Protein AF-A0A3D6BVQ3-F1 (afdb_monomer_lite)

Sequence (124 aa):
LSGGSADENGMVPFAYLFIMYVVISIGELFMSPVGLSKITDLSPQRIVAFMMGIWFLSSAYAFQIVGFISKQLAVESTDVNVGGLQTLAIYTDGFGLIAKYALGAGLVVLIFSPLMKKLMGNVH

Foldseek 3Di:
DQLVQADPQLDGDCVVVVVVVVVVVVVCVVCVVVVLVVLQLVDDPVCSVVSVVVVVVVVVVVVVVVVVLVVVLDDPPPDPPPGSSNNNVSVVVSVVVVVVVVVVVVVVCVVCVVVVVVVCPPRD

Radius of gyration: 19.79 Å; chains: 1; bounding box: 54×24×56 Å

Organism: NCBI:txid1137281

Structure (mmCIF, N/CA/C/O backbone):
data_AF-A0A3D6BVQ3-F1
#
_entry.id   AF-A0A3D6BVQ3-F1
#
loop_
_atom_site.group_PDB
_atom_site.id
_atom_site.type_symbol
_atom_site.label_atom_id
_atom_site.label_alt_id
_atom_site.label_comp_id
_atom_site.label_asym_id
_atom_site.label_entity_id
_atom_site.label_seq_id
_atom_site.pdbx_PDB_ins_code
_atom_site.Cartn_x
_atom_site.Cartn_y
_atom_site.Cartn_z
_atom_site.occupancy
_atom_site.B_iso_or_equiv
_atom_site.auth_seq_id
_atom_site.auth_comp_id
_atom_site.auth_asym_id
_atom_site.auth_atom_id
_atom_site.pdbx_PDB_model_num
ATOM 1 N N . LEU A 1 1 ? 3.535 -2.866 -20.524 1.00 60.34 1 LEU A N 1
ATOM 2 C CA . LEU A 1 1 ? 2.848 -1.571 -20.747 1.00 60.34 1 LEU A CA 1
ATOM 3 C C . LEU A 1 1 ? 3.865 -0.435 -20.794 1.00 60.34 1 LEU A C 1
ATOM 5 O O . LEU A 1 1 ? 4.100 0.051 -21.884 1.00 60.34 1 LEU A O 1
ATOM 9 N N . SER A 1 2 ? 4.567 -0.107 -19.705 1.00 63.59 2 SER A N 1
ATOM 10 C CA . SER A 1 2 ? 5.635 0.914 -19.724 1.00 63.59 2 SER A CA 1
ATOM 11 C C . SER A 1 2 ? 6.857 0.532 -20.574 1.00 63.59 2 SER A C 1
ATOM 13 O O . SER A 1 2 ? 7.353 1.371 -21.315 1.00 63.59 2 SER A O 1
ATOM 15 N N . GLY A 1 3 ? 7.292 -0.736 -20.550 1.00 63.09 3 GLY A N 1
ATOM 16 C CA . GLY A 1 3 ? 8.433 -1.207 -21.356 1.00 63.09 3 GLY A CA 1
ATOM 17 C C . GLY A 1 3 ? 8.217 -1.188 -22.877 1.00 63.09 3 GLY A C 1
ATOM 18 O O . GLY A 1 3 ? 9.183 -1.176 -23.622 1.00 63.09 3 GLY A O 1
ATOM 19 N N . GLY A 1 4 ? 6.962 -1.148 -23.344 1.00 67.31 4 GLY A N 1
ATOM 20 C CA . GLY A 1 4 ? 6.629 -1.019 -24.771 1.00 67.31 4 GLY A CA 1
ATOM 21 C C . GLY A 1 4 ? 6.395 0.426 -25.226 1.00 67.31 4 GLY A C 1
ATOM 22 O O . GLY A 1 4 ? 6.170 0.660 -26.406 1.00 67.31 4 GLY A O 1
ATOM 23 N N . SER A 1 5 ? 6.407 1.385 -24.295 1.00 71.31 5 SER A N 1
ATOM 24 C CA . SER A 1 5 ? 6.295 2.826 -24.564 1.00 71.31 5 SER A CA 1
ATOM 25 C C . SER A 1 5 ? 7.603 3.567 -24.279 1.00 71.31 5 SER A C 1
ATOM 27 O O . SER A 1 5 ? 7.591 4.794 -24.202 1.00 71.31 5 SER A O 1
ATOM 29 N N . ALA A 1 6 ? 8.694 2.834 -24.041 1.00 73.38 6 ALA A N 1
ATOM 30 C CA . ALA A 1 6 ? 9.996 3.420 -23.791 1.00 73.38 6 ALA A CA 1
ATOM 31 C C . ALA A 1 6 ? 10.687 3.790 -25.107 1.00 73.38 6 ALA A C 1
ATOM 33 O O . ALA A 1 6 ? 10.576 3.059 -26.090 1.00 73.38 6 ALA A O 1
ATOM 34 N N . ASP A 1 7 ? 11.382 4.924 -25.104 1.00 70.81 7 ASP A N 1
ATOM 35 C CA . ASP A 1 7 ? 12.172 5.385 -26.247 1.00 70.81 7 ASP A CA 1
ATOM 36 C C . ASP A 1 7 ? 13.444 4.531 -26.432 1.00 70.81 7 ASP A C 1
ATOM 38 O O . ASP A 1 7 ? 13.805 3.748 -25.551 1.00 70.81 7 ASP A O 1
ATOM 42 N N . GLU A 1 8 ? 14.166 4.705 -27.540 1.00 67.31 8 GLU A N 1
ATOM 43 C CA . GLU A 1 8 ? 15.400 3.965 -27.878 1.00 67.31 8 GLU A CA 1
ATOM 44 C C . GLU A 1 8 ? 16.492 4.101 -26.789 1.00 67.31 8 GLU A C 1
ATOM 46 O O . GLU A 1 8 ? 17.329 3.220 -26.600 1.00 67.31 8 GLU A O 1
ATOM 51 N N . ASN A 1 9 ? 16.402 5.163 -25.980 1.00 69.31 9 ASN A N 1
ATOM 52 C CA . ASN A 1 9 ? 17.245 5.434 -24.810 1.00 69.31 9 ASN A CA 1
ATOM 53 C C . ASN A 1 9 ? 16.764 4.767 -23.497 1.00 69.31 9 ASN A C 1
ATOM 55 O O . ASN A 1 9 ? 17.357 4.985 -22.440 1.00 69.31 9 ASN A O 1
ATOM 59 N N . GLY A 1 10 ? 15.678 3.986 -23.516 1.00 67.62 10 GLY A N 1
ATOM 60 C CA . GLY A 1 10 ? 15.082 3.341 -22.336 1.00 67.62 10 GLY A CA 1
ATOM 61 C C . GLY A 1 10 ? 14.274 4.273 -21.423 1.00 67.62 10 GLY A C 1
ATOM 62 O O . GLY A 1 10 ? 13.968 3.915 -20.287 1.00 67.62 10 GLY A O 1
ATOM 63 N N . MET A 1 11 ? 13.918 5.472 -21.894 1.00 76.38 11 MET A N 1
ATOM 64 C CA . MET A 1 11 ? 13.165 6.465 -21.118 1.00 76.38 11 MET A CA 1
ATOM 65 C C . MET A 1 11 ? 11.656 6.230 -21.230 1.00 76.38 11 MET A C 1
ATOM 67 O O . MET A 1 11 ? 11.132 6.072 -22.329 1.00 76.38 11 MET A O 1
ATOM 71 N N . VAL A 1 12 ? 10.945 6.251 -20.099 1.00 82.69 12 VAL A N 1
ATOM 72 C CA . VAL A 1 12 ? 9.488 6.038 -20.030 1.00 82.69 12 VAL A CA 1
ATOM 73 C C . VAL A 1 12 ? 8.760 7.383 -19.874 1.00 82.69 12 VAL A C 1
ATOM 75 O O . VAL A 1 12 ? 9.232 8.238 -19.122 1.00 82.69 12 VAL A O 1
ATOM 78 N N . PRO A 1 13 ? 7.591 7.586 -20.514 1.00 85.56 13 PRO A N 1
ATOM 79 C CA . PRO A 1 13 ? 6.806 8.807 -20.358 1.00 85.56 13 PRO A CA 1
ATOM 80 C C . PRO A 1 13 ? 6.444 9.118 -18.898 1.00 85.56 13 PRO A C 1
ATOM 82 O O . PRO A 1 13 ? 5.970 8.249 -18.162 1.00 85.56 13 PRO A O 1
ATOM 85 N N . PHE A 1 14 ? 6.556 10.394 -18.509 1.00 85.38 14 PHE A N 1
ATOM 86 C CA . PHE A 1 14 ? 6.230 10.878 -17.158 1.00 85.38 14 PHE A CA 1
ATOM 87 C C . PHE A 1 14 ? 4.793 10.550 -16.712 1.00 85.38 14 PHE A C 1
ATOM 89 O O . PHE A 1 14 ? 4.537 10.349 -15.525 1.00 85.38 14 PHE A O 1
ATOM 96 N N . ALA A 1 15 ? 3.857 10.434 -17.660 1.00 87.50 15 ALA A N 1
ATOM 97 C CA . ALA A 1 15 ? 2.459 10.108 -17.386 1.00 87.50 15 ALA A CA 1
ATOM 98 C C . ALA A 1 15 ? 2.284 8.818 -16.559 1.00 87.50 15 ALA A C 1
ATOM 100 O O . ALA A 1 15 ? 1.392 8.753 -15.716 1.00 87.50 15 ALA A O 1
ATOM 101 N N . TYR A 1 16 ? 3.151 7.815 -16.744 1.00 86.12 16 TYR A N 1
ATOM 102 C CA . TYR A 1 16 ? 3.093 6.569 -15.974 1.00 86.12 16 TYR A CA 1
ATOM 103 C C . TYR A 1 16 ? 3.407 6.784 -14.491 1.00 86.12 16 TYR A C 1
ATOM 105 O O . TYR A 1 16 ? 2.704 6.244 -13.637 1.00 86.12 16 TYR A O 1
ATOM 113 N N . LEU A 1 17 ? 4.419 7.602 -14.183 1.00 87.00 17 LEU A N 1
ATOM 114 C CA . LEU A 1 17 ? 4.738 7.976 -12.804 1.00 87.00 17 LEU A CA 1
ATOM 115 C C . LEU A 1 17 ? 3.597 8.782 -12.193 1.00 87.00 17 LEU A C 1
ATOM 117 O O . LEU A 1 17 ? 3.153 8.471 -11.092 1.00 87.00 17 LEU A O 1
ATOM 121 N N . PHE A 1 18 ? 3.078 9.769 -12.924 1.00 90.62 18 PHE A N 1
ATOM 122 C CA . PHE A 1 18 ? 1.969 10.589 -12.447 1.00 90.62 18 PHE A CA 1
ATOM 123 C C . PHE A 1 18 ? 0.749 9.738 -12.063 1.00 90.62 18 PHE A C 1
ATOM 125 O O . PHE A 1 18 ? 0.254 9.843 -10.943 1.00 90.62 18 PHE A O 1
ATOM 132 N N . ILE A 1 19 ? 0.305 8.840 -12.949 1.00 90.44 19 ILE A N 1
ATOM 133 C CA . ILE A 1 19 ? -0.841 7.957 -12.685 1.00 90.44 19 ILE A CA 1
ATOM 134 C C . ILE A 1 19 ? -0.557 7.018 -11.509 1.00 90.44 19 ILE A C 1
ATOM 136 O O . ILE A 1 19 ? -1.416 6.858 -10.644 1.00 90.44 19 ILE A O 1
ATOM 140 N N . MET A 1 20 ? 0.636 6.416 -11.448 1.00 89.62 20 MET A N 1
ATOM 141 C CA . MET A 1 20 ? 1.033 5.544 -10.338 1.00 89.62 20 MET A CA 1
ATOM 142 C C . MET A 1 20 ? 0.913 6.267 -8.993 1.00 89.62 20 MET A C 1
ATOM 144 O O . MET A 1 20 ? 0.272 5.747 -8.080 1.00 89.62 20 MET A O 1
ATOM 148 N N . TYR A 1 21 ? 1.492 7.464 -8.874 1.00 90.25 21 TYR A N 1
ATOM 149 C CA . TYR A 1 21 ? 1.431 8.244 -7.640 1.00 90.25 21 TYR A CA 1
ATOM 150 C C . TYR A 1 21 ? -0.003 8.632 -7.283 1.00 90.25 21 TYR A C 1
ATOM 152 O O . TYR A 1 21 ? -0.393 8.475 -6.132 1.00 90.25 21 TYR A O 1
ATOM 160 N N . VAL A 1 22 ? -0.816 9.047 -8.258 1.00 93.44 22 VAL A N 1
ATOM 161 C CA . VAL A 1 22 ? -2.234 9.366 -8.024 1.00 93.44 22 VAL A CA 1
ATOM 162 C C . VAL A 1 22 ? -2.992 8.157 -7.471 1.00 93.44 22 VAL A C 1
ATOM 164 O O . VAL A 1 22 ? -3.711 8.286 -6.482 1.00 93.44 22 VAL A O 1
ATOM 167 N N . VAL A 1 23 ? -2.817 6.973 -8.063 1.00 91.88 23 VAL A N 1
ATOM 168 C CA . VAL A 1 23 ? -3.485 5.745 -7.603 1.00 91.88 23 VAL A CA 1
ATOM 169 C C . VAL A 1 23 ? -3.035 5.362 -6.190 1.00 91.88 23 VAL A C 1
ATOM 171 O O . VAL A 1 23 ? -3.880 5.026 -5.358 1.00 91.88 23 VAL A O 1
ATOM 174 N N . ILE A 1 24 ? -1.734 5.447 -5.894 1.00 90.19 24 ILE A N 1
ATOM 175 C CA . ILE A 1 24 ? -1.197 5.164 -4.554 1.00 90.19 24 ILE A CA 1
ATOM 176 C C . ILE A 1 24 ? -1.765 6.150 -3.530 1.00 90.19 24 ILE A C 1
ATOM 178 O O . ILE A 1 24 ? -2.279 5.717 -2.502 1.00 90.19 24 ILE A O 1
ATOM 182 N N . SER A 1 25 ? -1.759 7.451 -3.824 1.00 92.69 25 SER A N 1
ATOM 183 C CA . SER A 1 25 ? -2.287 8.476 -2.918 1.00 92.69 25 SER A CA 1
ATOM 184 C C . SER A 1 25 ? -3.779 8.302 -2.632 1.00 92.69 25 SER A C 1
ATOM 186 O O . SER A 1 25 ? -4.209 8.470 -1.492 1.00 92.69 25 SER A O 1
ATOM 188 N N . ILE A 1 26 ? -4.580 7.919 -3.632 1.00 92.56 26 ILE A N 1
ATOM 189 C CA . ILE A 1 26 ? -5.997 7.583 -3.424 1.00 92.56 26 ILE A CA 1
ATOM 190 C C . ILE A 1 26 ? -6.126 6.378 -2.478 1.00 92.56 26 ILE A C 1
ATOM 192 O O . ILE A 1 26 ? -6.950 6.396 -1.564 1.00 92.56 26 ILE A O 1
ATOM 196 N N . GLY A 1 27 ? -5.298 5.346 -2.660 1.00 87.38 27 GLY A N 1
ATOM 197 C CA . GLY A 1 27 ? -5.262 4.184 -1.770 1.00 87.38 27 GLY A CA 1
ATOM 198 C C . GLY A 1 27 ? -4.899 4.547 -0.327 1.00 87.38 27 GLY A C 1
ATOM 199 O O . GLY A 1 27 ? -5.568 4.109 0.611 1.00 87.38 27 GLY A O 1
ATOM 200 N N . GLU A 1 28 ? -3.886 5.392 -0.138 1.00 87.94 28 GLU A N 1
ATOM 201 C CA . GLU A 1 28 ? -3.478 5.882 1.183 1.00 87.94 28 GLU A CA 1
ATOM 202 C C . GLU A 1 28 ? -4.585 6.688 1.869 1.00 87.94 28 GLU A C 1
ATOM 204 O O . GLU A 1 28 ? -4.820 6.515 3.070 1.00 87.94 28 GLU A O 1
ATOM 209 N N . LEU A 1 29 ? -5.312 7.512 1.109 1.00 89.06 29 LEU A N 1
ATOM 210 C CA . LEU A 1 29 ? -6.422 8.310 1.626 1.00 89.06 29 LEU A CA 1
ATOM 211 C C . LEU A 1 29 ? -7.550 7.437 2.191 1.00 89.06 29 LEU A C 1
ATOM 213 O O . LEU A 1 29 ? -8.160 7.808 3.191 1.00 89.06 29 LEU A O 1
ATOM 217 N N . PHE A 1 30 ? -7.815 6.274 1.593 1.00 86.38 30 PHE A N 1
ATOM 218 C CA . PHE A 1 30 ? -8.804 5.331 2.121 1.00 86.38 30 PHE A CA 1
ATOM 219 C C . PHE A 1 30 ? -8.284 4.532 3.320 1.00 86.38 30 PHE A C 1
ATOM 221 O O . PHE A 1 30 ? -9.054 4.221 4.227 1.00 86.38 30 PHE A O 1
ATOM 228 N N . MET A 1 31 ? -6.991 4.210 3.355 1.00 82.75 31 MET A N 1
ATOM 229 C CA . MET A 1 31 ? -6.411 3.368 4.407 1.00 82.75 31 MET A CA 1
ATOM 230 C C . MET A 1 31 ? -6.152 4.120 5.717 1.00 82.75 31 MET A C 1
ATOM 232 O O . MET A 1 31 ? -6.411 3.571 6.786 1.00 82.75 31 MET A O 1
ATOM 236 N N . SER A 1 32 ? -5.677 5.367 5.658 1.00 82.38 32 SER A N 1
ATOM 237 C CA . SER A 1 32 ? -5.307 6.167 6.839 1.00 82.38 32 SER A CA 1
ATOM 238 C C . SER A 1 32 ? -6.452 6.360 7.860 1.00 82.38 32 SER A C 1
ATOM 240 O O . SER A 1 32 ? -6.274 5.992 9.026 1.00 82.38 32 SER A O 1
ATOM 242 N N . PRO A 1 33 ? -7.649 6.850 7.470 1.00 76.75 33 PRO A N 1
ATOM 243 C CA . PRO A 1 33 ? -8.744 7.070 8.415 1.00 76.75 33 PRO A CA 1
ATOM 244 C C . PRO A 1 33 ? -9.451 5.768 8.820 1.00 76.75 33 PRO A C 1
ATOM 246 O O . PRO A 1 33 ? -9.866 5.624 9.969 1.00 76.75 33 PRO A O 1
ATOM 249 N N . VAL A 1 34 ? -9.569 4.798 7.906 1.00 82.00 34 VAL A N 1
ATOM 250 C CA . VAL A 1 34 ? -10.265 3.528 8.174 1.00 82.00 34 VAL A CA 1
ATOM 251 C C . VAL A 1 34 ? -9.439 2.626 9.088 1.00 82.00 34 VAL A C 1
ATOM 253 O O . VAL A 1 34 ? -9.991 2.035 10.016 1.00 82.00 34 VAL A O 1
ATOM 256 N N . GLY A 1 35 ? -8.126 2.534 8.860 1.00 75.19 35 GLY A N 1
ATOM 257 C CA . GLY A 1 35 ? -7.235 1.672 9.635 1.00 75.19 35 GLY A CA 1
ATOM 258 C C . GLY A 1 35 ? -7.205 2.055 11.112 1.00 75.19 35 GLY A C 1
ATOM 259 O O . GLY A 1 35 ? -7.471 1.220 11.973 1.00 75.19 35 GLY A O 1
ATOM 260 N N . LEU A 1 36 ? -6.965 3.335 11.407 1.00 77.69 36 LEU A N 1
ATOM 261 C CA . LEU A 1 36 ? -6.878 3.811 12.790 1.00 77.69 36 LEU A CA 1
ATOM 262 C C . LEU A 1 36 ? -8.233 3.761 13.513 1.00 77.69 36 LEU A C 1
ATOM 264 O O . LEU A 1 36 ? -8.280 3.295 14.649 1.00 77.69 36 LEU A O 1
ATOM 268 N N . SER A 1 37 ? -9.331 4.162 12.858 1.00 84.06 37 SER A N 1
ATOM 269 C CA . SER A 1 37 ? -10.672 4.133 13.469 1.00 84.06 37 SER A CA 1
ATOM 270 C C . SER A 1 37 ? -11.106 2.712 13.817 1.00 84.06 37 SER A C 1
ATOM 272 O O . SER A 1 37 ? -11.552 2.445 14.929 1.00 84.06 37 SER A O 1
ATOM 274 N N . LYS A 1 38 ? -10.945 1.752 12.898 1.00 80.50 38 LYS A N 1
ATOM 275 C CA . LYS A 1 38 ? -11.429 0.386 13.143 1.00 80.50 38 LYS A CA 1
ATOM 276 C C . LYS A 1 38 ? -10.625 -0.343 14.215 1.00 80.50 38 LYS A C 1
ATOM 278 O O . LYS A 1 38 ? -11.195 -1.165 14.927 1.00 80.50 38 LYS A O 1
ATOM 283 N N . ILE A 1 39 ? -9.344 -0.020 14.386 1.00 83.19 39 ILE A N 1
ATOM 284 C CA . ILE A 1 39 ? -8.544 -0.569 15.487 1.00 83.19 39 ILE A CA 1
ATOM 285 C C . ILE A 1 39 ? -9.062 -0.067 16.825 1.00 83.19 39 ILE A C 1
ATOM 287 O O . ILE A 1 39 ? -9.200 -0.866 17.745 1.00 83.19 39 ILE A O 1
ATOM 291 N N . THR A 1 40 ? -9.389 1.218 16.951 1.00 81.00 40 THR A N 1
ATOM 292 C CA . THR A 1 40 ? -9.935 1.744 18.206 1.00 81.00 40 THR A CA 1
ATOM 293 C C . THR A 1 40 ? -11.341 1.222 18.485 1.00 81.00 40 THR A C 1
ATOM 295 O O . THR A 1 40 ? -11.619 0.858 19.625 1.00 81.00 40 THR A O 1
ATOM 298 N N . ASP A 1 41 ? -12.189 1.111 17.460 1.00 81.62 41 ASP A N 1
ATOM 299 C CA . ASP A 1 41 ? -13.600 0.724 17.608 1.00 81.62 41 ASP A CA 1
ATOM 300 C C . ASP A 1 41 ? -13.784 -0.764 17.946 1.00 81.62 41 ASP A C 1
ATOM 302 O O . ASP A 1 41 ? -14.684 -1.129 18.700 1.00 81.62 41 ASP A O 1
ATOM 306 N N . LEU A 1 42 ? -12.932 -1.640 17.401 1.00 81.94 42 LEU A N 1
ATOM 307 C CA . LEU A 1 42 ? -13.005 -3.091 17.623 1.00 81.94 42 LEU A CA 1
ATOM 308 C C . LEU A 1 42 ? -12.182 -3.560 18.832 1.00 81.94 42 LEU A C 1
ATOM 310 O O . LEU A 1 42 ? -12.304 -4.712 19.254 1.00 81.94 42 LEU A O 1
ATOM 314 N N . SER A 1 43 ? -11.333 -2.695 19.391 1.00 82.81 43 SER A N 1
ATOM 315 C CA . SER A 1 43 ? -10.491 -3.048 20.532 1.00 82.81 43 SER A CA 1
ATOM 316 C C . SER A 1 43 ? -11.243 -2.921 21.859 1.00 82.81 43 SER A C 1
ATOM 318 O O . SER A 1 43 ? -11.947 -1.938 22.091 1.00 82.81 43 SER A O 1
ATOM 320 N N . PRO A 1 44 ? -11.035 -3.846 22.814 1.00 82.31 44 PRO A N 1
ATOM 321 C CA . PRO A 1 44 ? -11.501 -3.657 24.182 1.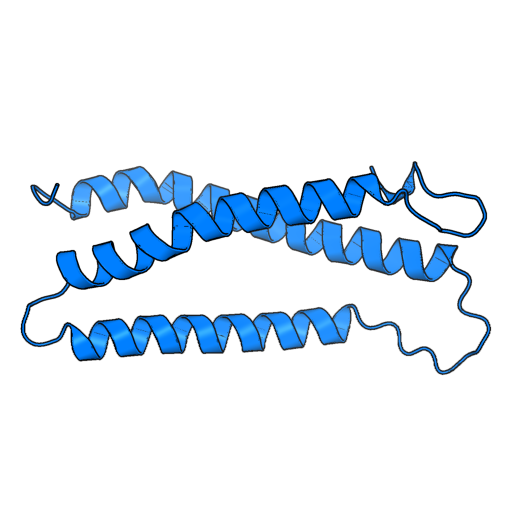00 82.31 44 PRO A CA 1
ATOM 322 C C . PRO A 1 44 ? -10.896 -2.383 24.786 1.00 82.31 44 PRO A C 1
ATOM 324 O O . PRO A 1 44 ? -9.682 -2.181 24.714 1.00 82.31 44 PRO A O 1
ATOM 327 N N . GLN A 1 45 ? -11.714 -1.565 25.462 1.00 83.56 45 GLN A N 1
ATOM 328 C CA . GLN A 1 45 ? -11.318 -0.247 25.997 1.00 83.56 45 GLN A CA 1
ATOM 329 C C . GLN A 1 45 ? -10.029 -0.261 26.840 1.00 83.56 45 GLN A C 1
ATOM 331 O O . GLN A 1 45 ? -9.293 0.719 26.877 1.00 83.56 45 GLN A O 1
ATOM 336 N N . ARG A 1 46 ? -9.724 -1.386 27.499 1.00 88.06 46 ARG A N 1
ATOM 337 C CA . ARG A 1 46 ? -8.537 -1.543 28.353 1.00 88.06 46 ARG A CA 1
ATOM 338 C C . ARG A 1 46 ? -7.220 -1.707 27.586 1.00 88.06 46 ARG A C 1
ATOM 340 O O . ARG A 1 46 ? -6.169 -1.498 28.180 1.00 88.06 46 ARG A O 1
ATOM 347 N N . ILE A 1 47 ? -7.256 -2.099 26.309 1.00 89.75 47 ILE A N 1
ATOM 348 C CA . ILE A 1 47 ? -6.057 -2.445 25.520 1.00 89.75 47 ILE A CA 1
ATOM 349 C C . ILE A 1 47 ? -5.919 -1.643 24.221 1.00 89.75 47 ILE A C 1
ATOM 351 O O . ILE A 1 47 ? -5.088 -1.981 23.383 1.00 89.75 47 ILE A O 1
ATOM 355 N N . VAL A 1 48 ? -6.680 -0.557 24.054 1.00 87.94 48 VAL A N 1
ATOM 356 C CA . VAL A 1 48 ? -6.644 0.284 22.842 1.00 87.94 48 VAL A CA 1
ATOM 357 C C . VAL A 1 48 ? -5.230 0.803 22.553 1.00 87.94 48 VAL A C 1
ATOM 359 O O . VAL A 1 48 ? -4.750 0.689 21.429 1.00 87.94 48 VAL A O 1
ATOM 362 N N . ALA A 1 49 ? -4.517 1.297 23.572 1.00 88.25 49 ALA A N 1
ATOM 363 C CA . ALA A 1 49 ? -3.142 1.781 23.412 1.00 88.25 49 ALA A CA 1
ATOM 364 C C . ALA A 1 49 ? -2.167 0.670 22.975 1.00 88.25 49 ALA A C 1
ATOM 366 O O . ALA A 1 49 ? -1.268 0.910 22.172 1.00 88.25 49 ALA A O 1
ATOM 367 N N . PHE A 1 50 ? -2.372 -0.561 23.456 1.00 90.44 50 PHE A N 1
ATOM 368 C CA . PHE A 1 50 ? -1.571 -1.717 23.054 1.00 90.44 50 PHE A CA 1
ATOM 369 C C . PHE A 1 50 ? -1.862 -2.129 21.601 1.00 90.44 50 PHE A C 1
ATOM 371 O O . PHE A 1 50 ? -0.932 -2.366 20.835 1.00 90.44 50 PHE A O 1
ATOM 378 N N . MET A 1 51 ? -3.133 -2.130 21.188 1.00 90.19 51 MET A N 1
ATOM 379 C CA . MET A 1 51 ? -3.540 -2.426 19.806 1.00 90.19 51 MET A CA 1
ATOM 380 C C . MET A 1 51 ? -3.025 -1.376 18.811 1.00 90.19 51 MET A C 1
ATOM 382 O O . MET A 1 51 ? -2.549 -1.732 17.734 1.00 90.19 51 MET A O 1
ATOM 386 N N . MET A 1 52 ? -3.006 -0.097 19.198 1.00 89.69 52 MET A N 1
ATOM 387 C CA . MET A 1 52 ? -2.343 0.958 18.418 1.00 89.69 52 MET A CA 1
ATOM 388 C C . MET A 1 52 ? -0.826 0.735 18.320 1.00 89.69 52 MET A C 1
ATOM 390 O O . MET A 1 52 ? -0.238 0.955 17.263 1.00 89.69 52 MET A O 1
ATOM 394 N N . GLY A 1 53 ? -0.187 0.236 19.383 1.00 90.75 53 GLY A N 1
ATOM 395 C CA . GLY A 1 53 ? 1.215 -0.190 19.341 1.00 90.75 53 GLY A CA 1
ATOM 396 C C . GLY A 1 53 ? 1.468 -1.298 18.312 1.00 90.75 53 GLY A C 1
ATOM 397 O O . GLY A 1 53 ? 2.422 -1.211 17.541 1.00 90.75 53 GLY A O 1
ATOM 398 N N . ILE A 1 54 ? 0.584 -2.298 18.236 1.00 91.44 54 ILE A N 1
ATOM 399 C CA . ILE A 1 54 ? 0.659 -3.370 17.228 1.00 91.44 54 ILE A CA 1
ATOM 400 C C . ILE A 1 54 ? 0.484 -2.814 15.811 1.00 91.44 54 ILE A C 1
ATOM 402 O O . ILE A 1 54 ? 1.216 -3.219 14.910 1.00 91.44 54 ILE A O 1
ATOM 406 N N . TRP A 1 55 ? -0.435 -1.868 15.604 1.00 87.69 55 TRP A N 1
ATOM 407 C CA . TRP A 1 55 ? -0.620 -1.217 14.305 1.00 87.69 55 TRP A CA 1
ATOM 408 C C . TRP A 1 55 ? 0.655 -0.528 13.812 1.00 87.69 55 TRP A C 1
ATOM 410 O O . TRP A 1 55 ? 1.109 -0.775 12.692 1.00 87.69 55 TRP A O 1
ATOM 420 N N . PHE A 1 56 ? 1.280 0.297 14.656 1.00 89.69 56 PHE A N 1
ATOM 421 C CA . PHE A 1 56 ? 2.528 0.969 14.291 1.00 89.69 56 PHE A CA 1
ATOM 422 C C . PHE A 1 56 ? 3.689 -0.011 14.113 1.00 89.69 56 PHE A C 1
ATOM 424 O O . PHE A 1 56 ? 4.489 0.158 13.192 1.00 89.69 56 PHE A O 1
ATOM 431 N N . LEU A 1 57 ? 3.761 -1.063 14.933 1.00 92.62 57 LEU A N 1
ATOM 432 C CA . LEU A 1 57 ? 4.770 -2.111 14.790 1.00 92.62 57 LEU A CA 1
ATOM 433 C C . LEU A 1 57 ? 4.622 -2.863 13.459 1.00 92.62 57 LEU A C 1
ATOM 435 O O . LEU A 1 57 ? 5.616 -3.108 12.777 1.00 92.62 57 LEU A O 1
ATOM 439 N N . SER A 1 58 ? 3.388 -3.171 13.055 1.00 90.88 58 SER A N 1
ATOM 440 C CA . SER A 1 58 ? 3.089 -3.774 11.753 1.00 90.88 58 SER A CA 1
ATOM 441 C C . SER A 1 58 ? 3.557 -2.879 10.603 1.00 90.88 58 SER A C 1
ATOM 443 O O . SER A 1 58 ? 4.191 -3.364 9.667 1.00 90.88 58 SER A O 1
ATOM 445 N N . SER A 1 59 ? 3.306 -1.569 10.681 1.00 90.62 59 SER A N 1
ATOM 446 C CA . SER A 1 59 ? 3.773 -0.600 9.679 1.00 90.62 59 SER A CA 1
ATOM 447 C C . SER A 1 59 ? 5.301 -0.517 9.614 1.00 90.62 59 SER A C 1
ATOM 449 O O . SER A 1 59 ? 5.873 -0.520 8.526 1.00 90.62 59 SER A O 1
ATOM 451 N N . ALA A 1 60 ? 5.984 -0.515 10.762 1.00 92.94 60 ALA A N 1
ATOM 452 C CA . ALA A 1 60 ? 7.446 -0.537 10.811 1.00 92.94 60 ALA A CA 1
ATOM 453 C C . ALA A 1 60 ? 8.020 -1.797 10.143 1.00 92.94 60 ALA A C 1
ATOM 455 O O . ALA A 1 60 ? 8.966 -1.718 9.357 1.00 92.94 60 ALA A O 1
ATOM 456 N N . TYR A 1 61 ? 7.413 -2.957 10.400 1.00 93.50 61 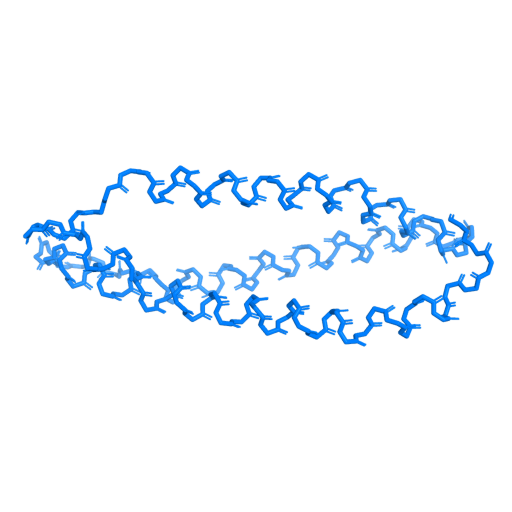TYR A N 1
ATOM 457 C CA . TYR A 1 61 ? 7.814 -4.209 9.765 1.00 93.50 61 TYR A CA 1
ATOM 458 C C . TYR A 1 61 ? 7.552 -4.206 8.250 1.00 93.50 61 TYR A C 1
ATOM 460 O O . TYR A 1 61 ? 8.395 -4.666 7.479 1.00 93.50 61 TYR A O 1
ATOM 468 N N . ALA A 1 62 ? 6.437 -3.621 7.802 1.00 89.88 62 ALA A N 1
ATOM 469 C CA . ALA A 1 62 ? 6.154 -3.444 6.380 1.00 89.88 62 ALA A CA 1
ATOM 470 C C . ALA A 1 62 ? 7.239 -2.601 5.685 1.00 89.88 62 ALA A C 1
ATOM 472 O O . ALA A 1 62 ? 7.749 -3.009 4.641 1.00 89.88 62 ALA A O 1
ATOM 473 N N . PHE A 1 63 ? 7.671 -1.487 6.288 1.00 90.50 63 PHE A N 1
ATOM 474 C CA . PHE A 1 63 ? 8.771 -0.679 5.745 1.00 90.50 63 PHE A CA 1
ATOM 475 C C . PHE A 1 63 ? 10.101 -1.437 5.697 1.00 90.50 63 PHE A C 1
ATOM 477 O O . PHE A 1 63 ? 10.856 -1.284 4.736 1.00 90.50 63 PHE A O 1
ATOM 484 N N . GLN A 1 64 ? 10.376 -2.301 6.676 1.00 93.00 64 GLN A N 1
ATOM 485 C CA . GLN A 1 64 ? 11.567 -3.150 6.657 1.00 93.00 64 GLN A CA 1
ATOM 486 C C . GLN A 1 64 ? 11.551 -4.128 5.470 1.00 93.00 64 GLN A C 1
ATOM 488 O O . GLN A 1 64 ? 12.566 -4.277 4.786 1.00 93.00 64 GLN A O 1
ATOM 493 N N . ILE A 1 65 ? 10.408 -4.767 5.190 1.00 89.38 65 ILE A N 1
ATOM 494 C CA . ILE A 1 65 ? 10.241 -5.654 4.025 1.00 89.38 65 ILE A CA 1
ATOM 495 C C . ILE A 1 65 ? 10.421 -4.874 2.722 1.00 89.38 65 ILE A C 1
ATOM 497 O O . ILE A 1 65 ? 11.157 -5.321 1.841 1.00 89.38 65 ILE A O 1
ATOM 501 N N . VAL A 1 66 ? 9.803 -3.694 2.610 1.00 87.19 66 VAL A N 1
ATOM 502 C CA . VAL A 1 66 ? 9.976 -2.812 1.445 1.00 87.19 66 VAL A CA 1
ATOM 503 C C . VAL A 1 66 ? 11.452 -2.478 1.246 1.00 87.19 66 VAL A C 1
ATOM 505 O O . VAL A 1 66 ? 11.941 -2.567 0.127 1.00 87.19 66 VAL A O 1
ATOM 508 N N . GLY A 1 67 ? 12.196 -2.187 2.315 1.00 86.62 67 GLY A N 1
ATOM 509 C CA . GLY A 1 67 ? 13.639 -1.950 2.243 1.00 86.62 67 GLY A CA 1
ATOM 510 C C . GLY A 1 67 ? 14.426 -3.136 1.675 1.00 86.62 67 GLY A C 1
ATOM 511 O O . GLY A 1 67 ? 15.339 -2.935 0.874 1.00 86.62 67 GLY A O 1
ATOM 512 N N . PHE A 1 68 ? 14.069 -4.373 2.034 1.00 86.44 68 PHE A N 1
ATOM 513 C CA . PHE A 1 68 ? 14.691 -5.570 1.457 1.00 86.44 68 PHE A CA 1
ATOM 514 C C . PHE A 1 68 ? 14.374 -5.738 -0.032 1.00 86.44 68 PHE A C 1
ATOM 516 O O . PHE A 1 68 ? 15.278 -6.041 -0.809 1.00 86.44 68 PHE A O 1
ATOM 523 N N . ILE A 1 69 ? 13.125 -5.500 -0.437 1.00 84.00 69 ILE A N 1
ATOM 524 C CA . ILE A 1 69 ? 12.708 -5.565 -1.846 1.00 84.00 69 ILE A CA 1
ATOM 525 C C . ILE A 1 69 ? 13.419 -4.475 -2.659 1.00 84.00 69 ILE A C 1
ATOM 527 O O . ILE A 1 69 ? 13.991 -4.758 -3.707 1.00 84.00 69 ILE A O 1
ATOM 531 N N . SER A 1 70 ? 13.471 -3.244 -2.149 1.00 82.50 70 SER A N 1
ATOM 532 C CA . SER A 1 70 ? 14.145 -2.120 -2.807 1.00 82.50 70 SER A CA 1
ATOM 533 C C . SER A 1 70 ? 15.640 -2.359 -3.006 1.00 82.50 70 SER A C 1
ATOM 535 O O . SER A 1 70 ? 16.179 -1.949 -4.027 1.00 82.50 70 SER A O 1
ATOM 537 N N . LYS A 1 71 ? 16.312 -3.055 -2.078 1.00 81.75 71 LYS A N 1
ATOM 538 C CA . LYS A 1 71 ? 17.714 -3.466 -2.260 1.00 81.75 71 LYS A CA 1
ATOM 539 C C . LYS A 1 71 ? 17.889 -4.467 -3.400 1.00 81.75 71 LYS A C 1
ATOM 541 O O . LYS A 1 71 ? 18.894 -4.405 -4.088 1.00 81.75 71 LYS A O 1
ATOM 546 N N . GLN A 1 72 ? 16.932 -5.369 -3.612 1.00 76.88 72 GLN A N 1
ATOM 547 C CA . GLN A 1 72 ? 16.983 -6.329 -4.723 1.00 76.88 72 GLN A CA 1
ATOM 548 C C . GLN A 1 72 ? 16.686 -5.674 -6.077 1.00 76.88 72 GLN A C 1
ATOM 550 O O . GLN A 1 72 ? 17.187 -6.131 -7.097 1.00 76.88 72 GLN A O 1
ATOM 555 N N . LEU A 1 73 ? 15.884 -4.604 -6.088 1.00 74.31 73 LEU A N 1
ATOM 556 C CA . LEU A 1 73 ? 15.634 -3.784 -7.277 1.00 74.31 73 LEU A CA 1
ATOM 557 C C . LEU A 1 73 ? 16.72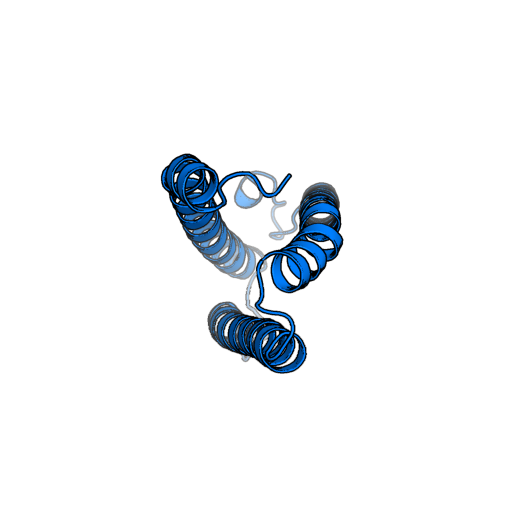6 -2.727 -7.518 1.00 74.31 73 LEU A C 1
ATOM 559 O O . LEU A 1 73 ? 16.687 -2.038 -8.538 1.00 74.31 73 LEU A O 1
ATOM 563 N N . ALA A 1 74 ? 17.676 -2.560 -6.593 1.00 69.00 74 ALA A N 1
ATOM 564 C CA . ALA A 1 74 ? 18.768 -1.618 -6.763 1.00 69.00 74 ALA A CA 1
ATOM 565 C C . ALA A 1 74 ? 19.745 -2.155 -7.815 1.00 69.00 74 ALA A C 1
ATOM 567 O O . ALA A 1 74 ? 20.326 -3.226 -7.663 1.00 69.00 74 ALA A O 1
ATOM 568 N N . VAL A 1 75 ? 19.931 -1.389 -8.886 1.00 62.41 75 VAL A N 1
ATOM 569 C CA . VAL A 1 75 ? 20.980 -1.653 -9.868 1.00 62.41 75 VAL A CA 1
ATOM 570 C C . VAL A 1 75 ? 22.289 -1.132 -9.279 1.00 62.41 75 VAL A C 1
ATOM 572 O O . VAL A 1 75 ? 22.455 0.077 -9.129 1.00 62.41 75 VAL A O 1
ATOM 575 N N . GLU A 1 76 ? 23.205 -2.030 -8.908 1.00 57.59 76 GLU A N 1
ATOM 576 C CA . GLU A 1 76 ? 24.570 -1.651 -8.528 1.00 57.59 76 GLU A CA 1
ATOM 577 C C . GLU A 1 76 ? 25.322 -1.158 -9.770 1.00 57.59 76 GLU A C 1
ATOM 579 O O . GLU A 1 76 ? 25.913 -1.919 -10.535 1.00 57.59 76 GLU A O 1
ATOM 584 N N . SER A 1 77 ? 25.284 0.150 -9.994 1.00 52.28 77 SER A N 1
ATOM 585 C CA . SER A 1 77 ? 26.033 0.842 -11.037 1.00 52.28 77 SER A CA 1
ATOM 586 C C . SER A 1 77 ? 27.503 0.988 -10.637 1.00 52.28 77 SER A C 1
ATOM 588 O O . SER A 1 77 ? 27.964 2.066 -10.275 1.00 52.28 77 SER A O 1
ATOM 590 N N . THR A 1 78 ? 28.257 -0.112 -10.694 1.00 50.94 78 THR A N 1
ATOM 591 C CA . THR A 1 78 ? 29.732 -0.045 -10.630 1.00 50.94 78 THR A CA 1
ATOM 592 C C . THR A 1 78 ? 30.344 0.261 -12.006 1.00 50.94 78 THR A C 1
ATOM 594 O O . THR A 1 78 ? 31.449 0.787 -12.076 1.00 50.94 78 THR A O 1
ATOM 597 N N . ASP A 1 79 ? 29.599 0.051 -13.098 1.00 49.97 79 ASP A N 1
ATOM 598 C CA . ASP A 1 79 ? 30.026 0.384 -14.460 1.00 49.97 79 ASP A CA 1
ATOM 599 C C . ASP A 1 79 ? 29.230 1.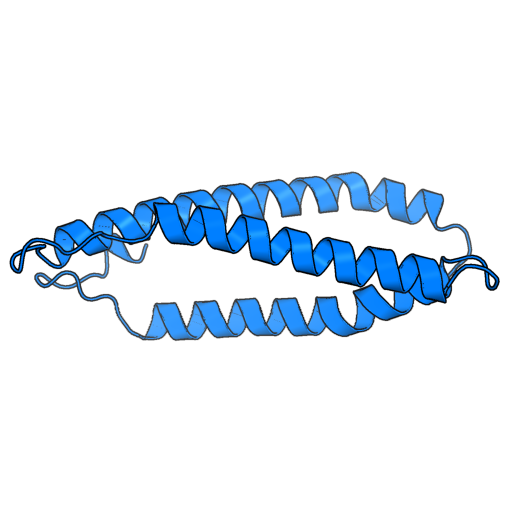553 -15.054 1.00 49.97 79 ASP A C 1
ATOM 601 O O . ASP A 1 79 ? 28.001 1.575 -15.057 1.00 49.97 79 ASP A O 1
ATOM 605 N N . VAL A 1 80 ? 29.945 2.519 -15.633 1.00 55.56 80 VAL A N 1
ATOM 606 C CA . VAL A 1 80 ? 29.417 3.761 -16.239 1.00 55.56 80 VAL A CA 1
ATOM 607 C C . VAL A 1 80 ? 28.627 3.496 -17.546 1.00 55.56 80 VAL A C 1
ATOM 609 O O . VAL A 1 80 ? 28.130 4.423 -18.176 1.00 55.56 80 VAL A O 1
ATOM 612 N N . ASN A 1 81 ? 28.455 2.229 -17.944 1.00 53.22 81 ASN A N 1
ATOM 613 C CA . ASN A 1 81 ? 27.809 1.794 -19.191 1.00 53.22 81 ASN A CA 1
ATOM 614 C C . ASN A 1 81 ? 26.588 0.874 -18.978 1.00 53.22 81 ASN A C 1
ATOM 616 O O . ASN A 1 81 ? 26.319 0.006 -19.809 1.00 53.22 81 ASN A O 1
ATOM 620 N N . VAL A 1 82 ? 25.819 1.033 -17.895 1.00 57.28 82 VAL A N 1
ATOM 621 C CA . VAL A 1 82 ? 24.513 0.350 -17.808 1.00 57.28 82 VAL A CA 1
ATOM 622 C C . VAL A 1 82 ? 23.533 1.066 -18.743 1.00 57.28 82 VAL A C 1
ATOM 624 O O . VAL A 1 82 ? 22.968 2.103 -18.400 1.00 57.28 82 VAL A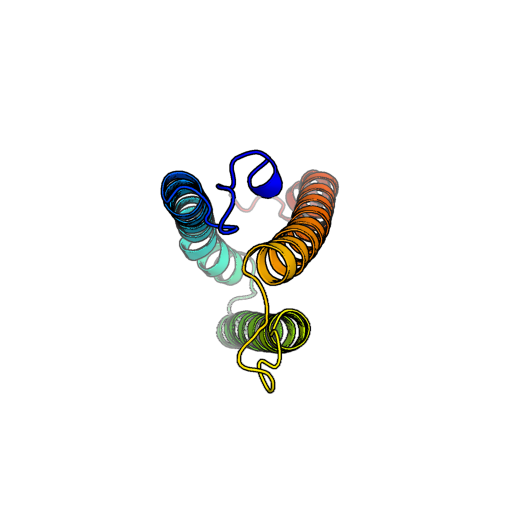 O 1
ATOM 627 N N . GLY A 1 83 ? 23.379 0.551 -19.964 1.00 62.94 83 GLY A N 1
ATOM 628 C CA . GLY A 1 83 ? 22.473 1.118 -20.964 1.00 62.94 83 GLY A CA 1
ATOM 629 C C . GLY A 1 83 ? 21.042 1.227 -20.426 1.00 62.94 83 GLY A C 1
ATOM 630 O O . GLY A 1 83 ? 20.550 0.307 -19.771 1.00 62.94 83 GLY A O 1
ATOM 631 N N . GLY A 1 84 ? 20.355 2.338 -20.719 1.00 63.84 84 GLY A N 1
ATOM 632 C CA . GLY A 1 84 ? 19.015 2.635 -20.189 1.00 63.84 84 GLY A CA 1
ATOM 633 C C . GLY A 1 84 ? 17.981 1.527 -20.429 1.00 63.84 84 GLY A C 1
ATOM 634 O O . GLY A 1 84 ? 17.097 1.318 -19.604 1.00 63.84 84 GLY A O 1
ATOM 635 N N . LEU A 1 85 ? 18.148 0.742 -21.498 1.00 65.12 85 LEU A N 1
ATOM 636 C CA . LEU A 1 85 ? 17.320 -0.426 -21.812 1.00 65.12 85 LEU A CA 1
ATOM 637 C C . LEU A 1 85 ? 17.480 -1.586 -20.811 1.00 65.12 85 LEU A C 1
ATOM 639 O O . LEU A 1 85 ? 16.507 -2.278 -20.516 1.00 65.12 85 LEU A O 1
ATOM 643 N N . GLN A 1 86 ? 18.678 -1.795 -20.259 1.00 66.38 86 GLN A N 1
ATOM 644 C CA . GLN A 1 86 ? 18.940 -2.869 -19.296 1.00 66.38 86 GLN A CA 1
ATOM 645 C C . GLN A 1 86 ? 18.361 -2.523 -17.920 1.00 66.38 86 GLN A C 1
ATOM 647 O O . GLN A 1 86 ? 17.696 -3.345 -17.291 1.00 66.38 86 GLN A O 1
ATOM 652 N N . THR A 1 87 ? 18.527 -1.270 -17.501 1.00 71.00 87 THR A N 1
ATOM 653 C CA . THR A 1 87 ? 17.911 -0.723 -16.287 1.00 71.00 87 THR A CA 1
ATOM 654 C C . THR A 1 87 ? 16.383 -0.724 -16.382 1.00 71.00 87 THR A C 1
ATOM 656 O O . THR A 1 87 ? 15.697 -1.077 -15.421 1.00 71.00 87 THR A O 1
ATOM 659 N N . LEU A 1 88 ? 15.835 -0.400 -17.557 1.00 70.75 88 LEU A N 1
ATOM 660 C CA . LEU A 1 88 ? 14.398 -0.450 -17.809 1.00 70.75 88 LEU A CA 1
ATOM 661 C C . LEU A 1 88 ? 13.830 -1.858 -17.608 1.00 70.75 88 LEU A C 1
ATOM 663 O O . LEU A 1 88 ? 12.810 -1.988 -16.934 1.00 70.75 88 LEU A O 1
ATOM 667 N N . ALA A 1 89 ? 14.490 -2.892 -18.142 1.00 71.19 89 ALA A N 1
ATOM 668 C CA . ALA A 1 89 ? 14.047 -4.280 -1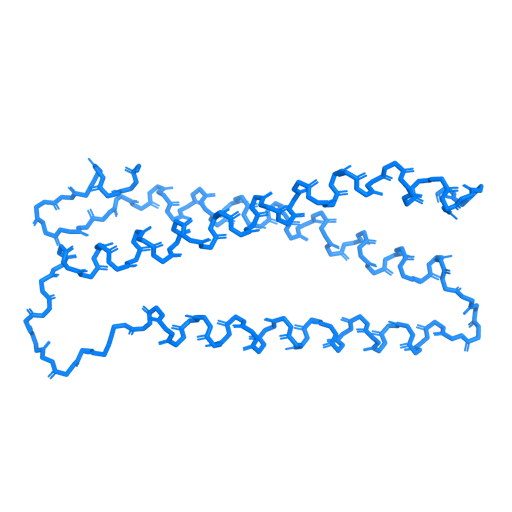8.005 1.00 71.19 89 ALA A CA 1
ATOM 669 C C . ALA A 1 89 ? 13.966 -4.717 -16.530 1.00 71.19 89 ALA A C 1
ATOM 671 O O . ALA A 1 89 ? 12.954 -5.279 -16.104 1.00 71.19 89 ALA A O 1
ATOM 672 N N . ILE A 1 90 ? 14.986 -4.375 -15.731 1.00 74.75 90 ILE A N 1
ATOM 673 C CA . ILE A 1 90 ? 15.037 -4.676 -14.290 1.00 74.75 90 ILE A CA 1
ATOM 674 C C . ILE A 1 90 ? 13.874 -4.002 -13.554 1.00 74.75 90 ILE A C 1
ATOM 676 O O . ILE A 1 90 ? 13.170 -4.649 -12.776 1.00 74.75 90 ILE A O 1
ATOM 680 N N . TYR A 1 91 ? 13.619 -2.719 -13.826 1.00 75.56 91 TYR A N 1
ATOM 681 C CA . TYR A 1 91 ? 12.498 -2.013 -13.208 1.00 75.56 91 TYR A CA 1
ATOM 682 C C . TYR A 1 91 ? 11.142 -2.555 -13.660 1.00 75.56 91 TYR A C 1
ATOM 684 O O . TYR A 1 91 ? 10.250 -2.717 -12.828 1.00 75.56 91 TYR A O 1
ATOM 692 N N . THR A 1 92 ? 10.955 -2.864 -14.946 1.00 78.00 92 THR A N 1
ATOM 693 C CA . THR A 1 92 ? 9.678 -3.403 -15.434 1.00 78.00 92 THR A CA 1
ATOM 694 C C . THR A 1 92 ? 9.358 -4.766 -14.835 1.00 78.00 92 THR A C 1
ATOM 696 O O . THR A 1 92 ? 8.206 -4.996 -14.457 1.00 78.00 92 THR A O 1
ATOM 699 N N . ASP A 1 93 ? 10.356 -5.635 -14.686 1.00 77.81 93 ASP A N 1
ATOM 700 C CA . ASP A 1 93 ? 10.171 -6.956 -14.086 1.00 77.81 93 ASP A CA 1
ATOM 701 C C . ASP A 1 93 ? 9.958 -6.857 -12.574 1.00 77.81 93 ASP A C 1
ATOM 703 O O . ASP A 1 93 ? 9.026 -7.467 -12.040 1.00 77.81 93 ASP A O 1
ATOM 707 N N . GLY A 1 94 ? 10.745 -6.023 -11.888 1.00 80.25 94 GLY A N 1
ATOM 708 C CA . GLY A 1 94 ? 10.608 -5.772 -10.454 1.00 80.25 94 GLY A CA 1
ATOM 709 C C . GLY A 1 94 ? 9.239 -5.194 -10.090 1.00 80.25 94 GLY A C 1
ATOM 710 O O . GLY A 1 94 ? 8.531 -5.746 -9.243 1.00 80.25 94 GLY A O 1
ATOM 711 N N . PHE A 1 95 ? 8.802 -4.130 -10.771 1.00 83.12 95 PHE A N 1
ATOM 712 C CA . PHE A 1 95 ? 7.465 -3.563 -10.563 1.00 83.12 95 PHE A CA 1
ATOM 713 C C . PHE A 1 95 ? 6.352 -4.526 -10.984 1.00 83.12 95 PHE A C 1
ATOM 715 O O . PHE A 1 95 ? 5.308 -4.569 -10.332 1.00 83.12 95 PHE A O 1
ATOM 722 N N . GLY A 1 96 ? 6.565 -5.340 -12.021 1.00 83.38 96 GLY A N 1
ATOM 723 C CA . GLY A 1 96 ? 5.621 -6.382 -12.426 1.00 83.38 96 GLY A CA 1
ATOM 724 C C . GLY A 1 96 ? 5.423 -7.452 -11.349 1.00 83.38 96 GLY A C 1
ATOM 725 O O . GLY A 1 96 ? 4.298 -7.890 -11.100 1.00 83.38 96 GLY A O 1
ATOM 726 N N . LEU A 1 97 ? 6.498 -7.848 -10.673 1.00 84.12 97 LEU A N 1
ATOM 727 C CA . LEU A 1 97 ? 6.463 -8.794 -9.561 1.00 84.12 97 LEU A CA 1
ATOM 728 C C . LEU A 1 97 ? 5.745 -8.193 -8.343 1.00 84.12 97 LEU A C 1
ATOM 730 O O . LEU A 1 97 ? 4.837 -8.827 -7.803 1.00 84.12 97 LEU A O 1
ATOM 734 N N . ILE A 1 98 ? 6.048 -6.941 -7.983 1.00 86.38 98 ILE A N 1
ATOM 735 C CA . ILE A 1 98 ? 5.337 -6.203 -6.922 1.00 86.38 98 ILE A CA 1
ATOM 736 C C . ILE A 1 98 ? 3.837 -6.103 -7.239 1.00 86.38 98 ILE A C 1
ATOM 738 O O . ILE A 1 98 ? 3.007 -6.382 -6.374 1.00 86.38 98 ILE A O 1
ATOM 742 N N . ALA A 1 99 ? 3.473 -5.779 -8.483 1.00 86.94 99 ALA A N 1
ATOM 743 C CA . ALA A 1 99 ? 2.078 -5.685 -8.909 1.00 86.94 99 ALA A CA 1
ATOM 744 C C . ALA A 1 99 ? 1.333 -7.023 -8.766 1.00 86.94 99 ALA A C 1
ATOM 746 O O . ALA A 1 99 ? 0.200 -7.045 -8.287 1.00 86.94 99 ALA A O 1
ATOM 747 N N . LYS A 1 100 ? 1.967 -8.150 -9.117 1.00 87.00 100 LYS A N 1
ATOM 748 C CA . LYS A 1 100 ? 1.384 -9.492 -8.925 1.00 87.00 100 LYS A CA 1
ATOM 749 C C . LYS A 1 100 ? 1.125 -9.794 -7.450 1.00 87.00 100 LYS A C 1
ATOM 751 O O . LYS A 1 100 ? 0.037 -10.260 -7.116 1.00 87.00 100 LYS A O 1
ATOM 756 N N . TYR A 1 101 ? 2.086 -9.508 -6.570 1.00 88.69 101 TYR A N 1
ATOM 757 C CA . TYR A 1 101 ? 1.908 -9.712 -5.129 1.00 88.69 101 TYR A CA 1
ATOM 758 C C . TYR A 1 101 ? 0.829 -8.796 -4.543 1.00 88.69 101 TYR A C 1
ATOM 760 O O . TYR A 1 101 ? 0.000 -9.266 -3.765 1.00 88.69 101 TYR A O 1
ATOM 768 N N . ALA A 1 102 ? 0.781 -7.525 -4.952 1.00 88.00 102 ALA A N 1
ATOM 769 C CA . ALA A 1 102 ? -0.250 -6.582 -4.523 1.00 88.00 102 ALA A CA 1
ATOM 770 C C . ALA A 1 102 ? -1.658 -7.026 -4.959 1.00 88.00 102 ALA A C 1
ATOM 772 O O . ALA A 1 102 ? -2.587 -7.009 -4.152 1.00 88.00 102 ALA A O 1
ATOM 773 N N . LEU A 1 103 ? -1.813 -7.496 -6.203 1.00 90.88 103 LEU A N 1
ATOM 774 C CA . LEU A 1 103 ? -3.076 -8.058 -6.692 1.00 90.88 103 LEU A CA 1
ATOM 775 C C . LEU A 1 103 ? -3.474 -9.320 -5.922 1.00 90.88 103 LEU A C 1
ATOM 777 O O . LEU A 1 103 ? -4.636 -9.457 -5.546 1.00 90.88 103 LEU A O 1
ATOM 781 N N . GLY A 1 104 ? -2.519 -10.214 -5.651 1.00 93.06 104 GLY A N 1
ATOM 782 C CA . GLY A 1 104 ? -2.749 -11.411 -4.842 1.00 93.06 104 GLY A CA 1
ATOM 783 C C . GLY A 1 104 ? -3.226 -11.072 -3.429 1.00 93.06 104 GLY A C 1
ATOM 784 O O . GLY A 1 104 ? -4.244 -11.599 -2.984 1.00 93.06 104 GLY A O 1
ATOM 785 N N . ALA A 1 105 ? -2.552 -10.141 -2.751 1.00 89.12 105 ALA A N 1
ATOM 786 C CA . ALA A 1 105 ? -2.953 -9.666 -1.429 1.00 89.12 105 ALA A CA 1
ATOM 787 C C . ALA A 1 105 ? -4.350 -9.021 -1.450 1.00 89.12 105 ALA A C 1
ATOM 789 O O . ALA A 1 105 ? -5.179 -9.329 -0.595 1.00 89.12 105 ALA A O 1
ATOM 790 N N . GLY A 1 106 ? -4.651 -8.194 -2.457 1.00 89.12 106 GLY A N 1
ATOM 791 C CA . GLY A 1 106 ? -5.980 -7.606 -2.644 1.00 89.12 106 GLY A CA 1
ATOM 792 C C . GLY A 1 106 ? -7.073 -8.663 -2.826 1.00 89.12 106 GLY A C 1
ATOM 793 O O . GLY A 1 106 ? -8.121 -8.586 -2.188 1.00 89.12 106 GLY A O 1
ATOM 794 N N . LEU A 1 107 ? -6.812 -9.697 -3.627 1.00 93.12 107 LEU A N 1
ATOM 795 C CA . LEU A 1 107 ? -7.728 -10.824 -3.824 1.00 93.12 107 LEU A CA 1
ATOM 796 C C . LEU A 1 107 ? -7.989 -11.586 -2.522 1.00 93.12 107 LEU A C 1
ATOM 798 O O . LEU A 1 107 ? -9.140 -11.878 -2.201 1.00 93.12 107 LEU A O 1
ATOM 802 N N . VAL A 1 108 ? -6.937 -11.863 -1.750 1.00 93.00 108 VAL A N 1
ATOM 803 C CA . VAL A 1 108 ? -7.054 -12.503 -0.433 1.00 93.00 108 VAL A CA 1
ATOM 804 C C . VAL A 1 108 ? -7.933 -11.655 0.486 1.00 93.00 108 VAL A C 1
ATOM 806 O O . VAL A 1 108 ? -8.889 -12.174 1.056 1.00 93.00 108 VAL A O 1
ATOM 809 N N . VAL A 1 109 ? -7.695 -10.345 0.577 1.00 87.94 109 VAL A N 1
ATOM 810 C CA . VAL A 1 109 ? -8.519 -9.442 1.401 1.00 87.94 109 VAL A CA 1
ATOM 811 C C . VAL A 1 109 ? -9.985 -9.449 0.959 1.00 87.94 109 VAL A C 1
ATOM 813 O O . VAL A 1 109 ? -10.874 -9.480 1.810 1.00 87.94 109 VAL A O 1
ATOM 816 N N . LEU A 1 110 ? -10.268 -9.476 -0.345 1.00 89.31 110 LEU A N 1
ATOM 817 C CA . LEU A 1 110 ? -11.641 -9.548 -0.859 1.00 89.31 110 LEU A CA 1
ATOM 818 C C . LEU A 1 110 ? -12.331 -10.870 -0.503 1.00 89.31 110 LEU A C 1
ATOM 820 O O . LEU A 1 110 ? -13.496 -10.856 -0.107 1.00 89.31 110 LEU A O 1
ATOM 824 N N . ILE A 1 111 ? -11.616 -11.994 -0.574 1.00 92.12 111 ILE A N 1
ATOM 825 C CA . ILE A 1 111 ? -12.132 -13.314 -0.175 1.00 92.12 111 ILE A CA 1
ATOM 826 C C . ILE A 1 111 ? -12.388 -13.373 1.337 1.00 92.12 111 ILE A C 1
ATOM 828 O O . ILE A 1 111 ? -13.381 -13.954 1.774 1.00 92.12 111 ILE A O 1
ATOM 832 N N . PHE A 1 112 ? -11.532 -12.743 2.143 1.00 87.88 112 PHE A N 1
ATOM 833 C CA . PHE A 1 112 ? -11.700 -12.661 3.597 1.00 87.88 112 PHE A CA 1
ATOM 834 C C . PHE A 1 112 ? -12.707 -11.586 4.040 1.00 87.88 112 PHE A C 1
ATOM 836 O O . PHE A 1 112 ? -13.223 -11.656 5.156 1.00 87.88 112 PHE A O 1
ATOM 843 N N . SER A 1 113 ? -13.057 -10.631 3.174 1.00 86.44 113 SER A N 1
ATOM 844 C CA . SER A 1 113 ? -14.045 -9.577 3.441 1.00 86.44 113 SER A CA 1
ATOM 845 C C . SER A 1 113 ? -15.383 -10.087 4.007 1.00 86.44 113 SER A C 1
ATOM 847 O O . SER A 1 113 ? -15.805 -9.575 5.049 1.00 86.44 113 SER A O 1
ATOM 849 N N . PRO A 1 114 ? -16.063 -11.097 3.419 1.00 83.31 114 PRO A N 1
ATOM 850 C CA . PRO A 1 114 ? -17.312 -11.621 3.978 1.00 83.31 114 PRO A CA 1
ATOM 851 C C . PRO A 1 114 ? -17.132 -12.252 5.365 1.00 83.31 114 PRO A C 1
ATOM 853 O O . PRO A 1 114 ? -18.031 -12.149 6.200 1.00 83.31 114 PRO A O 1
ATOM 856 N N . LEU A 1 115 ? -15.975 -12.865 5.639 1.00 83.94 115 LEU A N 1
ATOM 857 C CA . LEU A 1 115 ? -15.679 -13.444 6.949 1.00 83.94 115 LEU A CA 1
ATOM 858 C C . LEU A 1 115 ? -15.498 -12.347 8.002 1.00 83.94 115 LEU A C 1
ATOM 860 O O . LEU A 1 115 ? -16.099 -12.431 9.070 1.00 83.94 115 LEU A O 1
ATOM 864 N N . MET A 1 116 ? -14.739 -11.294 7.685 1.00 81.25 116 MET A N 1
ATOM 865 C CA . MET A 1 116 ? -14.560 -10.147 8.583 1.00 81.25 116 MET A CA 1
ATOM 866 C C . MET A 1 116 ? -15.898 -9.475 8.899 1.00 81.25 116 MET A C 1
ATOM 868 O O . MET A 1 116 ? -16.204 -9.256 10.066 1.00 81.25 116 MET A O 1
ATOM 872 N N . LYS A 1 117 ? -16.748 -9.244 7.889 1.00 78.19 117 LYS A N 1
ATOM 873 C CA . LYS A 1 117 ? -18.095 -8.683 8.094 1.00 78.19 117 LYS A CA 1
ATOM 874 C C . LYS A 1 117 ? -18.956 -9.549 9.014 1.00 78.19 117 LYS A C 1
ATOM 876 O O . LYS A 1 117 ? -19.679 -9.018 9.847 1.00 78.19 117 LYS A O 1
ATOM 881 N N . LYS A 1 118 ? -18.860 -10.877 8.897 1.00 79.31 118 LYS A N 1
ATOM 882 C CA . LYS A 1 118 ? -19.583 -11.810 9.773 1.00 79.31 118 LYS A CA 1
ATOM 883 C C . LYS A 1 118 ? -19.070 -11.772 11.218 1.00 79.31 118 LYS A C 1
ATOM 885 O O . LYS A 1 118 ? -19.863 -11.927 12.141 1.00 79.31 118 LYS A O 1
ATOM 890 N N . LEU A 1 119 ? -17.766 -11.575 11.412 1.00 79.50 119 LEU A N 1
ATOM 891 C CA . LEU A 1 119 ? -17.127 -11.527 12.732 1.00 79.50 119 LEU A CA 1
ATOM 892 C C . LEU A 1 119 ? -17.282 -10.171 13.437 1.00 79.50 119 LEU A C 1
ATOM 894 O O . LEU A 1 119 ? -17.256 -10.130 14.662 1.00 79.50 119 LEU A O 1
ATOM 898 N N . MET A 1 120 ? -17.478 -9.081 12.691 1.00 71.75 120 MET A N 1
ATOM 899 C CA . MET A 1 120 ? -17.651 -7.731 13.247 1.00 71.75 120 MET A CA 1
ATOM 900 C C . MET A 1 120 ? -19.009 -7.505 13.945 1.00 71.75 120 MET A C 1
ATOM 902 O O . MET A 1 120 ? -19.168 -6.509 14.646 1.00 71.75 120 MET A O 1
ATOM 906 N N . GLY A 1 121 ? -19.968 -8.436 13.838 1.00 67.00 121 GLY A N 1
ATOM 907 C CA . GLY A 1 121 ? -21.241 -8.365 14.569 1.00 67.00 121 GLY A CA 1
ATOM 908 C C . GLY A 1 121 ? -22.015 -7.055 14.327 1.00 67.00 121 GLY A C 1
ATOM 909 O O . GLY A 1 121 ? -21.940 -6.479 13.250 1.00 67.00 121 GLY A O 1
ATOM 910 N N . ASN A 1 122 ? -22.760 -6.566 15.328 1.00 58.38 122 ASN A N 1
ATOM 911 C CA . ASN A 1 122 ? -23.562 -5.327 15.252 1.00 58.38 122 ASN A CA 1
ATOM 912 C C . ASN A 1 122 ? -22.741 -4.018 15.356 1.00 58.38 122 ASN A C 1
ATOM 914 O O . ASN A 1 122 ? -23.315 -2.958 15.616 1.00 58.38 122 ASN A O 1
ATOM 918 N N . VAL A 1 123 ? -21.418 -4.054 15.187 1.00 61.66 123 VAL A N 1
ATOM 919 C CA . VAL A 1 123 ? -20.583 -2.845 15.236 1.00 61.66 123 VAL A CA 1
ATOM 920 C C . VAL A 1 123 ? -20.615 -2.183 13.853 1.00 61.66 123 VAL A C 1
ATOM 922 O O . VAL A 1 123 ? -20.053 -2.721 12.899 1.00 61.66 123 VAL A O 1
ATOM 925 N N . HIS A 1 124 ? -21.345 -1.067 13.745 1.00 49.28 124 HIS A N 1
ATOM 926 C CA . HIS A 1 124 ? -21.506 -0.278 12.514 1.00 49.28 124 HIS A CA 1
ATOM 927 C C . HIS A 1 124 ? -20.238 0.553 12.233 1.00 49.28 124 HIS A C 1
ATOM 929 O O . HIS A 1 124 ? -19.706 1.155 13.189 1.00 49.28 124 HIS A O 1
#

Secondary structure (DSSP, 8-state):
-GGGS--TT-PPPHHHHHHHHHHHHHHHHHHHHHHHHHHHHHS-TTSHHHHHHHHHHHHHHHHHHHHHHHHHS-----STT--HHHHHHHHHHHHHHHHHHHHHHHHHHHHHHHHHHHHSTT--

pLDDT: mean 80.33, std 11.34, range [49.28, 93.5]

InterPro domains:
  IPR000109 Proton-dependent oligopeptide transporter family [PF00854] (11-78)
  IPR036259 MFS transporter superfamily [G3DSA:1.20.1250.20] (1-120)
  IPR036259 MFS transporter superfamily [SSF103473] (13-117)